Protein AF-A0A2P8E3T6-F1 (afdb_monomer_lite)

Sequence (147 aa):
MDSLVTLEALEGKLDRILDEDEQRDAEGALEEASMLVRYYGAPWPDPATAPAVARILVIRSVKRYLKNTDGYSQSRAGDETVAWEEAHPAPYLTDAEQKMAASAAGRGGIQSAPISPWGELRSRRDEYVPVVGSSEPFPFHAAEDDW

Foldseek 3Di:
DDFLDDLVRLCVVDPDDDDPVRSVVLRVQSVQQRVLLCVLANVCVDSVPQDPLSVVSSSVQSNVCSVCLQQFPDDDPDPDDGDHDPHDNHGDGDPVSSVSSHVSNVRDDDDDDDDDDPDDDPDPDQDWDDDPPDPDTHGPDDDPPPD

Radius of gyration: 30.23 Å; chains: 1; bounding box: 75×40×90 Å

Organism: NCBI:txid648780

pLDDT: mean 80.5, std 14.1, range [47.72, 95.75]

Structure (mmCIF, N/CA/C/O backbone):
data_AF-A0A2P8E3T6-F1
#
_entry.id   AF-A0A2P8E3T6-F1
#
loop_
_atom_site.group_PDB
_atom_site.id
_atom_site.type_symbol
_atom_site.label_atom_id
_atom_site.label_alt_id
_atom_site.label_comp_id
_atom_site.label_asym_id
_atom_site.label_entity_id
_atom_site.label_seq_id
_atom_site.pdbx_PDB_ins_code
_atom_site.Cartn_x
_atom_site.Cartn_y
_atom_site.Cartn_z
_atom_site.occupancy
_atom_site.B_iso_or_equiv
_atom_site.auth_seq_id
_atom_site.auth_comp_id
_atom_site.auth_asym_id
_atom_site.auth_atom_id
_atom_site.pdbx_PDB_model_num
ATOM 1 N N . MET A 1 1 ? -10.680 8.070 -5.080 1.00 61.28 1 MET A N 1
ATOM 2 C CA . MET A 1 1 ? -9.853 7.387 -6.106 1.00 61.28 1 MET A CA 1
ATOM 3 C C . MET A 1 1 ? -9.855 5.937 -5.693 1.00 61.28 1 MET A C 1
ATOM 5 O O . MET A 1 1 ? -9.541 5.701 -4.538 1.00 61.28 1 MET A O 1
ATOM 9 N N . ASP A 1 2 ? -10.263 5.011 -6.556 1.00 80.75 2 ASP A N 1
ATOM 10 C CA . ASP A 1 2 ? -10.605 3.660 -6.094 1.00 80.75 2 ASP A CA 1
ATOM 11 C C . ASP A 1 2 ? -9.432 2.961 -5.392 1.00 80.75 2 ASP A C 1
ATOM 13 O O . ASP A 1 2 ? -8.277 2.987 -5.858 1.00 80.75 2 ASP A O 1
ATOM 17 N N . SER A 1 3 ? -9.738 2.341 -4.252 1.00 88.44 3 SER A N 1
ATOM 18 C CA . SER A 1 3 ? -8.775 1.567 -3.482 1.00 88.44 3 SER A CA 1
ATOM 19 C C . SER A 1 3 ? -8.274 0.374 -4.304 1.00 88.44 3 SER A C 1
ATOM 21 O O . SER A 1 3 ? -8.985 -0.224 -5.112 1.00 88.44 3 SER A O 1
ATOM 23 N N . LEU A 1 4 ? -7.003 0.009 -4.123 1.00 89.75 4 LEU A N 1
ATOM 24 C CA . LEU A 1 4 ? -6.412 -1.158 -4.791 1.00 89.75 4 LEU A CA 1
ATOM 25 C C . LEU A 1 4 ? -6.923 -2.487 -4.212 1.00 89.75 4 LEU A C 1
ATOM 27 O O . LEU A 1 4 ? -6.663 -3.552 -4.778 1.00 89.75 4 LEU A O 1
ATOM 31 N N . VAL A 1 5 ? -7.576 -2.433 -3.051 1.00 92.50 5 VAL A N 1
ATOM 32 C CA . VAL A 1 5 ? -8.030 -3.581 -2.268 1.00 92.50 5 VAL A CA 1
ATOM 33 C C . VAL A 1 5 ? -9.394 -3.262 -1.661 1.00 92.50 5 VAL A C 1
ATOM 35 O O . VAL A 1 5 ? -9.595 -2.172 -1.131 1.00 92.50 5 VAL A O 1
ATOM 38 N N . THR A 1 6 ? -10.311 -4.226 -1.724 1.00 93.00 6 THR A N 1
ATOM 39 C CA . THR A 1 6 ? -11.650 -4.131 -1.129 1.00 93.00 6 THR A CA 1
ATOM 40 C C . THR A 1 6 ? -11.623 -4.394 0.375 1.00 93.00 6 THR A C 1
ATOM 42 O O . THR A 1 6 ? -10.740 -5.098 0.874 1.00 93.00 6 THR A O 1
ATOM 45 N N . LEU A 1 7 ? -12.631 -3.886 1.089 1.00 91.62 7 LEU A N 1
ATOM 46 C CA . LEU A 1 7 ? -12.807 -4.144 2.520 1.00 91.62 7 LEU A CA 1
ATOM 47 C C . LEU A 1 7 ? -12.889 -5.651 2.822 1.00 91.62 7 LEU A C 1
ATOM 49 O O . LEU A 1 7 ? -12.156 -6.143 3.671 1.00 91.62 7 LEU A O 1
ATOM 53 N N . GLU A 1 8 ? -13.656 -6.410 2.036 1.00 90.56 8 GLU A N 1
ATOM 54 C CA . GLU A 1 8 ? -13.763 -7.874 2.162 1.00 90.56 8 GLU A CA 1
ATOM 55 C C . GLU A 1 8 ? -12.396 -8.581 2.065 1.00 90.56 8 GLU A C 1
ATOM 57 O O . GLU A 1 8 ? -12.104 -9.529 2.798 1.00 90.56 8 GLU A O 1
ATOM 62 N N . ALA A 1 9 ? -11.508 -8.105 1.185 1.00 90.44 9 ALA A N 1
ATOM 63 C CA . ALA A 1 9 ? -10.179 -8.688 1.031 1.00 90.44 9 ALA A CA 1
ATOM 64 C C . ALA A 1 9 ? -9.247 -8.344 2.206 1.00 90.44 9 ALA A C 1
ATOM 66 O O . ALA A 1 9 ? -8.347 -9.131 2.521 1.00 90.44 9 ALA A O 1
ATOM 67 N N . LEU A 1 10 ? -9.454 -7.192 2.854 1.00 91.75 10 LEU A N 1
ATOM 68 C CA . LEU A 1 10 ? -8.788 -6.824 4.101 1.00 91.75 10 LEU A CA 1
ATOM 69 C C . LEU A 1 10 ? -9.306 -7.678 5.269 1.00 91.75 10 LEU A C 1
ATOM 71 O O . LEU A 1 10 ? -8.491 -8.258 5.989 1.00 91.75 10 LEU A O 1
ATOM 75 N N . GLU A 1 11 ? -10.625 -7.811 5.418 1.00 90.94 11 GLU A N 1
ATOM 76 C CA . GLU A 1 11 ? -11.274 -8.621 6.459 1.00 90.94 11 GLU A CA 1
ATOM 77 C C . GLU A 1 11 ? -10.882 -10.096 6.361 1.00 90.94 11 GLU A C 1
ATOM 79 O O . GLU A 1 11 ? -10.477 -10.691 7.355 1.00 90.94 11 GLU A O 1
ATOM 84 N N . GLY A 1 12 ? -10.839 -10.666 5.152 1.00 90.62 12 GLY A N 1
ATOM 85 C CA . GLY A 1 12 ? -10.354 -12.034 4.930 1.00 90.62 12 GLY A CA 1
ATOM 86 C C . GLY A 1 12 ? -8.876 -12.253 5.292 1.00 90.62 12 GLY A C 1
ATOM 87 O O . GLY A 1 12 ? -8.393 -13.389 5.299 1.00 90.62 12 GLY A O 1
ATOM 88 N N . LYS A 1 13 ? -8.123 -11.180 5.566 1.00 89.50 13 LYS A N 1
ATOM 89 C CA . LYS A 1 13 ? -6.744 -11.224 6.069 1.00 89.50 13 LYS A CA 1
ATOM 90 C C . LYS A 1 13 ? -6.617 -10.747 7.507 1.00 89.50 13 LYS A C 1
ATOM 92 O O . LYS A 1 13 ? -5.515 -10.867 8.046 1.00 89.50 13 LYS A O 1
ATOM 97 N N . LEU A 1 14 ? -7.655 -10.185 8.111 1.00 89.31 14 LEU A N 1
ATOM 98 C CA . LEU A 1 14 ? -7.665 -9.782 9.510 1.00 89.31 14 LEU A CA 1
ATOM 99 C C . LEU A 1 14 ? -7.946 -10.992 10.403 1.00 89.31 14 LEU A C 1
ATOM 101 O O . LEU A 1 14 ? -8.639 -11.929 10.028 1.00 89.31 14 LEU A O 1
ATOM 105 N N . ASP A 1 15 ? -7.377 -10.957 11.604 1.00 8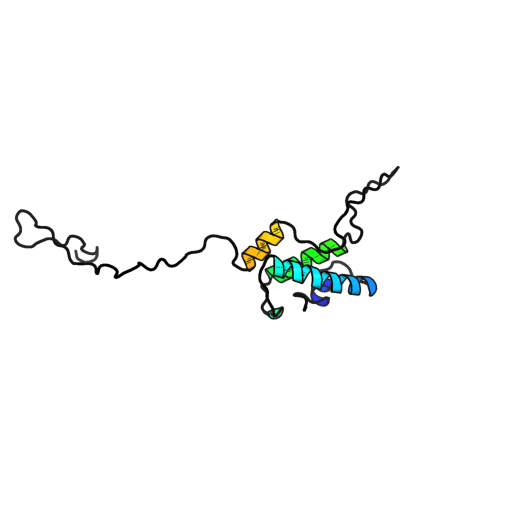4.69 15 ASP A N 1
ATOM 106 C CA . ASP A 1 15 ? -7.581 -11.994 12.622 1.00 84.69 15 ASP A CA 1
ATOM 107 C C . ASP A 1 15 ? -8.786 -11.660 13.533 1.00 84.69 15 ASP A C 1
ATOM 109 O O . ASP A 1 15 ? -9.022 -12.335 14.533 1.00 84.69 15 ASP A O 1
ATOM 113 N N . ARG A 1 16 ? -9.527 -10.588 13.210 1.00 83.69 16 ARG A N 1
ATOM 114 C CA . ARG A 1 16 ? -10.692 -10.072 13.941 1.00 83.69 16 ARG A CA 1
ATOM 115 C C . ARG A 1 16 ? -11.759 -9.569 12.969 1.00 83.69 16 ARG A C 1
ATOM 117 O O . ARG A 1 16 ? -11.433 -9.219 11.837 1.00 83.69 16 ARG A O 1
ATOM 124 N N . ILE A 1 17 ? -12.998 -9.507 13.445 1.00 88.12 17 ILE A N 1
ATOM 125 C CA . ILE A 1 17 ? -14.124 -8.878 12.745 1.00 88.12 17 ILE A CA 1
ATOM 126 C C . ILE A 1 17 ? -14.129 -7.396 13.124 1.00 88.12 17 ILE A C 1
ATOM 128 O O . ILE A 1 17 ? -13.926 -7.091 14.299 1.00 88.12 17 ILE A O 1
ATOM 132 N N . LEU A 1 18 ? -14.311 -6.520 12.137 1.00 88.56 18 LEU A N 1
ATOM 133 C CA . LEU A 1 18 ? -14.436 -5.080 12.349 1.00 88.56 18 LEU A CA 1
ATOM 134 C C . LEU A 1 18 ? -15.895 -4.725 12.648 1.00 88.56 18 LEU A C 1
ATOM 136 O O . LEU A 1 18 ? -16.805 -5.319 12.065 1.00 88.56 18 LEU A O 1
ATOM 140 N N . ASP A 1 19 ? -16.116 -3.782 13.559 1.00 91.19 19 ASP A N 1
ATOM 141 C CA . ASP A 1 19 ? -17.436 -3.167 13.737 1.00 91.19 19 ASP A CA 1
ATOM 142 C C . ASP A 1 19 ? -17.722 -2.088 12.670 1.00 91.19 19 ASP A C 1
ATOM 144 O O . ASP A 1 19 ? -16.879 -1.800 11.823 1.00 91.19 19 ASP A O 1
ATOM 148 N N . GLU A 1 20 ? -18.932 -1.517 12.657 1.00 90.06 20 GLU A N 1
ATOM 149 C CA . GLU A 1 20 ? -19.343 -0.545 11.626 1.00 90.06 20 GLU A CA 1
ATOM 150 C C . GLU A 1 20 ? -18.475 0.727 11.610 1.00 90.06 20 GLU A C 1
ATOM 152 O O . GLU A 1 20 ? -18.218 1.283 10.538 1.00 90.06 20 GLU A O 1
ATOM 157 N N . ASP A 1 21 ? -18.008 1.181 12.774 1.00 86.75 21 ASP A N 1
ATOM 158 C CA . ASP A 1 21 ? -17.158 2.368 12.875 1.00 86.75 21 ASP A CA 1
ATOM 159 C C . ASP A 1 21 ? -15.730 2.034 12.412 1.00 86.75 21 ASP A C 1
ATOM 161 O O . ASP A 1 21 ? -15.158 2.746 11.584 1.00 86.75 21 ASP A O 1
ATOM 165 N N . GLU A 1 22 ? -15.191 0.886 12.832 1.00 88.38 22 GLU A N 1
ATOM 166 C CA . GLU A 1 22 ? -13.900 0.374 12.369 1.00 88.38 22 GLU A CA 1
ATOM 167 C C . GLU A 1 22 ? -13.886 0.089 10.859 1.00 88.38 22 GLU A C 1
ATOM 169 O O . GLU A 1 22 ? -12.854 0.269 10.209 1.00 88.38 22 GLU A O 1
ATOM 174 N N . GLN A 1 23 ? -15.005 -0.357 10.279 1.00 91.94 23 GLN A N 1
ATOM 175 C CA . GLN A 1 23 ? -15.139 -0.556 8.835 1.00 91.94 23 GLN A CA 1
ATOM 176 C C . GLN A 1 23 ? -15.042 0.772 8.082 1.00 91.94 23 GLN A C 1
ATOM 178 O O . GLN A 1 23 ? -14.305 0.855 7.098 1.00 91.94 23 GLN A O 1
ATOM 183 N N . ARG A 1 24 ? -15.717 1.823 8.567 1.00 89.69 24 ARG A N 1
ATOM 184 C CA . ARG A 1 24 ? -15.624 3.171 7.984 1.00 89.69 24 ARG A CA 1
ATOM 185 C C . ARG A 1 24 ? -14.189 3.701 8.034 1.00 89.69 24 ARG A C 1
ATOM 187 O O . ARG A 1 24 ? -13.698 4.235 7.037 1.00 89.69 24 ARG A O 1
ATOM 194 N N . ASP A 1 25 ? -13.505 3.523 9.159 1.00 88.75 25 ASP A N 1
ATOM 195 C CA . ASP A 1 25 ? -12.110 3.945 9.304 1.00 88.75 25 ASP A CA 1
ATOM 196 C C . ASP A 1 25 ? -11.173 3.124 8.402 1.00 88.75 25 ASP A C 1
ATOM 198 O O . ASP A 1 25 ? -10.262 3.664 7.764 1.00 88.75 25 ASP A O 1
ATOM 202 N N . ALA A 1 26 ? -11.417 1.816 8.281 1.00 91.75 26 ALA A N 1
ATOM 203 C CA . ALA A 1 26 ? -10.658 0.935 7.403 1.00 91.75 26 ALA A CA 1
ATOM 204 C C . ALA A 1 26 ? -10.822 1.297 5.919 1.00 91.75 26 ALA A C 1
ATOM 206 O O . ALA A 1 26 ? -9.846 1.215 5.172 1.00 91.75 26 ALA A O 1
ATOM 207 N N . GLU A 1 27 ? -12.012 1.716 5.482 1.00 93.06 27 GLU A N 1
ATOM 208 C CA . GLU A 1 27 ? -12.249 2.195 4.116 1.00 93.06 27 GLU A CA 1
ATOM 209 C C . GLU A 1 27 ? -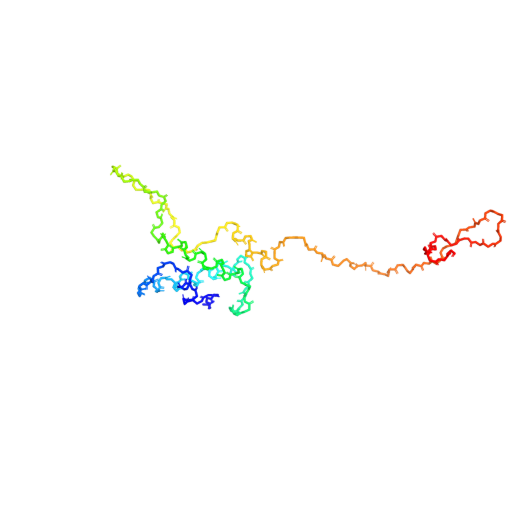11.416 3.442 3.800 1.00 93.06 27 GLU A C 1
ATOM 211 O O . GLU A 1 27 ? -10.700 3.459 2.794 1.00 93.06 27 GLU A O 1
ATOM 216 N N . GLY A 1 28 ? -11.420 4.440 4.691 1.00 91.69 28 GLY A N 1
ATOM 217 C CA . GLY A 1 28 ? -10.575 5.629 4.547 1.00 91.69 28 GLY A CA 1
ATOM 218 C C . GLY A 1 28 ? -9.086 5.272 4.500 1.00 91.69 28 GLY A C 1
ATOM 219 O O . GLY A 1 28 ? -8.355 5.692 3.598 1.00 91.69 28 GLY A O 1
ATOM 220 N N . ALA A 1 29 ? -8.646 4.392 5.401 1.00 92.50 29 ALA A N 1
ATOM 221 C CA . ALA A 1 29 ? -7.266 3.921 5.429 1.00 92.50 29 ALA A CA 1
ATOM 222 C C . ALA A 1 29 ? -6.876 3.131 4.162 1.00 92.50 29 ALA A C 1
ATOM 224 O O . ALA A 1 29 ? -5.737 3.218 3.696 1.00 92.50 29 ALA A O 1
ATOM 225 N N . LEU A 1 30 ? -7.795 2.363 3.568 1.00 94.94 30 LEU A N 1
ATOM 226 C CA . LEU A 1 30 ? -7.555 1.646 2.312 1.00 94.94 30 LEU A CA 1
ATOM 227 C C . LEU A 1 30 ? -7.329 2.606 1.143 1.00 94.94 30 LEU A C 1
ATOM 229 O O . LEU A 1 30 ? -6.461 2.336 0.303 1.00 94.94 30 LEU A O 1
ATOM 233 N N . GLU A 1 31 ? -8.065 3.715 1.080 1.00 94.06 31 GLU A N 1
ATOM 234 C CA . GLU A 1 31 ? -7.854 4.752 0.068 1.00 94.06 31 GLU A CA 1
ATOM 235 C C . GLU A 1 31 ? -6.486 5.424 0.229 1.00 94.06 31 GLU A C 1
ATOM 237 O O . GLU A 1 31 ? -5.709 5.486 -0.730 1.00 94.06 31 GLU A O 1
ATOM 242 N N . GLU A 1 32 ? -6.144 5.848 1.446 1.00 93.75 32 GLU A N 1
ATOM 243 C CA . GLU A 1 32 ? -4.866 6.505 1.740 1.00 93.75 32 GLU A CA 1
ATOM 244 C C . GLU A 1 32 ? -3.667 5.582 1.484 1.00 93.75 32 GLU A C 1
ATOM 246 O O . GLU A 1 32 ? -2.713 5.948 0.789 1.00 93.75 32 GLU A O 1
ATOM 251 N N . ALA A 1 33 ? -3.730 4.336 1.959 1.00 94.88 33 ALA A N 1
ATOM 252 C CA . ALA A 1 33 ? -2.688 3.345 1.707 1.00 94.88 33 ALA A CA 1
ATOM 253 C C . ALA A 1 33 ? -2.544 3.042 0.207 1.00 94.88 33 ALA A C 1
ATOM 255 O O . ALA A 1 33 ? -1.427 2.882 -0.297 1.00 94.88 33 ALA A O 1
ATOM 256 N N . SER A 1 34 ? -3.656 3.000 -0.534 1.00 94.88 34 SER A N 1
ATOM 257 C CA . SER A 1 34 ? -3.634 2.834 -1.991 1.00 94.88 34 SER A CA 1
ATOM 258 C C . SER A 1 34 ? -2.968 4.021 -2.683 1.00 94.88 34 SER A C 1
ATOM 260 O O . SER A 1 34 ? -2.184 3.821 -3.613 1.00 94.88 34 SER A O 1
ATOM 262 N N . MET A 1 35 ? -3.222 5.246 -2.216 1.00 94.62 35 MET A N 1
ATOM 263 C CA . MET A 1 35 ? -2.556 6.449 -2.711 1.00 94.62 35 MET A CA 1
ATOM 264 C C . MET A 1 35 ? -1.042 6.389 -2.473 1.00 94.62 35 MET A C 1
ATOM 266 O O . MET A 1 35 ? -0.276 6.629 -3.407 1.00 94.62 35 MET A O 1
ATOM 270 N N . LEU A 1 36 ? -0.596 5.995 -1.277 1.00 94.44 36 LEU A N 1
ATOM 271 C CA . LEU A 1 36 ? 0.831 5.841 -0.966 1.00 94.44 36 LEU A CA 1
ATOM 272 C C . LEU A 1 36 ? 1.501 4.782 -1.846 1.00 94.44 36 LEU A C 1
ATOM 274 O O . LEU A 1 36 ? 2.575 5.013 -2.403 1.00 94.44 36 LEU A O 1
ATOM 278 N N . VAL A 1 37 ? 0.859 3.628 -2.023 1.00 95.38 37 VAL A N 1
ATOM 279 C CA . VAL A 1 37 ? 1.382 2.554 -2.875 1.00 95.38 37 VAL A CA 1
ATOM 280 C C . VAL A 1 37 ? 1.502 3.008 -4.334 1.00 95.38 37 VAL A C 1
ATOM 282 O O . VAL A 1 37 ? 2.513 2.717 -4.978 1.00 95.38 37 VAL A O 1
ATOM 285 N N . ARG A 1 38 ? 0.533 3.778 -4.847 1.00 94.75 38 ARG A N 1
ATOM 286 C CA . ARG A 1 38 ? 0.606 4.377 -6.191 1.00 94.75 38 ARG A CA 1
ATOM 287 C C . ARG A 1 38 ? 1.693 5.452 -6.293 1.00 94.75 38 ARG A C 1
ATOM 289 O O . ARG A 1 38 ? 2.364 5.532 -7.319 1.00 94.75 38 ARG A O 1
ATOM 296 N N . TYR A 1 39 ? 1.883 6.247 -5.239 1.00 94.06 39 TYR A N 1
ATOM 297 C CA . TYR A 1 39 ? 2.893 7.305 -5.177 1.00 94.06 39 TYR A CA 1
ATOM 298 C C . TYR A 1 39 ? 4.319 6.745 -5.278 1.00 94.06 39 TYR A C 1
ATOM 300 O O . TYR A 1 39 ? 5.101 7.188 -6.120 1.00 94.06 39 TYR A O 1
ATOM 308 N N . TYR A 1 40 ? 4.648 5.737 -4.466 1.00 93.44 40 TYR A N 1
ATOM 309 C CA . TYR A 1 40 ? 5.981 5.121 -4.477 1.00 93.44 40 TYR A CA 1
ATOM 310 C C . TYR A 1 40 ? 6.181 4.115 -5.620 1.00 93.44 40 TYR A C 1
ATOM 312 O O . TYR A 1 40 ? 7.310 3.900 -6.066 1.00 93.44 40 TYR A O 1
ATOM 320 N N . GLY A 1 41 ? 5.102 3.495 -6.098 1.00 93.25 41 GLY A N 1
ATOM 321 C CA . GLY A 1 41 ? 5.118 2.530 -7.190 1.00 93.25 41 GLY A CA 1
ATOM 322 C C . GLY A 1 41 ? 4.740 3.140 -8.540 1.00 93.25 41 GLY A C 1
ATOM 323 O O . GLY A 1 41 ? 5.471 3.949 -9.120 1.00 93.25 41 GLY A O 1
ATOM 324 N N . ALA A 1 42 ? 3.614 2.669 -9.073 1.00 91.56 42 ALA A N 1
ATOM 325 C CA . ALA A 1 42 ? 3.048 3.053 -10.361 1.00 91.56 42 ALA A CA 1
ATOM 326 C C . ALA A 1 42 ? 1.554 3.387 -10.206 1.00 91.56 42 ALA A C 1
ATOM 328 O O . ALA A 1 42 ? 0.925 2.970 -9.235 1.00 91.56 42 ALA A O 1
ATOM 329 N N . PRO A 1 43 ? 0.949 4.113 -11.164 1.00 90.94 43 PRO A N 1
ATOM 330 C CA . PRO A 1 43 ? -0.419 4.593 -11.018 1.00 90.94 43 PRO A CA 1
ATOM 331 C C . PRO A 1 43 ? -1.471 3.488 -10.906 1.00 90.94 43 PRO A C 1
ATOM 333 O O . PRO A 1 43 ? -2.469 3.751 -10.257 1.00 90.94 43 PRO A O 1
ATOM 336 N N . TRP A 1 44 ? -1.285 2.305 -11.516 1.00 90.62 44 TRP A N 1
ATOM 337 C CA . TRP A 1 44 ? -2.213 1.149 -11.492 1.00 90.62 44 TRP A CA 1
ATOM 338 C C . TRP A 1 44 ? -3.709 1.528 -11.472 1.00 90.62 44 TRP A C 1
ATOM 340 O O . TRP A 1 44 ? -4.395 1.251 -10.489 1.00 90.62 44 TRP A O 1
ATOM 350 N N . PRO A 1 45 ? -4.221 2.221 -12.508 1.00 86.31 45 PRO A N 1
ATOM 351 C CA . PRO A 1 45 ? -5.558 2.821 -12.494 1.00 86.31 45 PRO A CA 1
ATOM 352 C C . PRO A 1 45 ? -6.663 1.800 -12.212 1.00 86.31 45 PRO A C 1
ATOM 354 O O . PRO A 1 45 ? -7.541 2.094 -11.411 1.00 86.31 45 PRO A O 1
ATOM 357 N N . ASP A 1 46 ? -6.558 0.602 -12.791 1.00 87.12 46 ASP A N 1
ATOM 358 C CA . ASP A 1 46 ? -7.452 -0.521 -12.516 1.00 87.12 46 ASP A CA 1
ATOM 359 C C . ASP A 1 46 ? -6.875 -1.428 -11.406 1.00 87.12 46 ASP A C 1
ATOM 361 O O . ASP A 1 46 ? -5.825 -2.056 -11.623 1.00 87.12 46 ASP A O 1
ATOM 365 N N . PRO A 1 47 ? -7.554 -1.554 -10.247 1.00 85.25 47 PRO A N 1
ATOM 366 C CA . PRO A 1 47 ? -7.174 -2.469 -9.169 1.00 85.25 47 PRO A CA 1
ATOM 367 C C . PRO A 1 47 ? -6.983 -3.928 -9.611 1.00 85.25 47 PRO A C 1
ATOM 369 O O . PRO A 1 47 ? -6.116 -4.623 -9.068 1.00 85.25 47 PRO A O 1
ATOM 372 N N . ALA A 1 48 ? -7.735 -4.400 -10.614 1.00 84.25 48 ALA A N 1
ATOM 373 C CA . ALA A 1 48 ? -7.632 -5.773 -11.109 1.00 84.25 48 ALA A CA 1
ATOM 374 C C . ALA A 1 48 ? -6.295 -6.040 -11.820 1.00 84.25 48 ALA A C 1
ATOM 376 O O . ALA A 1 48 ? -5.758 -7.147 -11.751 1.00 84.25 48 ALA A O 1
ATOM 377 N N . THR A 1 49 ? -5.718 -5.012 -12.449 1.00 84.56 49 THR A N 1
ATOM 378 C CA . THR A 1 49 ? -4.417 -5.093 -13.138 1.00 84.56 49 THR A CA 1
ATOM 379 C C . THR A 1 49 ? -3.223 -4.836 -12.222 1.00 84.56 49 THR A C 1
ATOM 381 O O . THR A 1 49 ? -2.078 -5.064 -12.619 1.00 84.56 49 THR A O 1
ATOM 384 N N . ALA A 1 50 ? -3.461 -4.370 -10.993 1.00 89.81 50 ALA A N 1
ATOM 385 C CA . ALA A 1 50 ? -2.389 -4.098 -10.050 1.00 89.81 50 ALA A CA 1
ATOM 386 C C . ALA A 1 50 ? -1.623 -5.394 -9.699 1.00 89.81 50 ALA A C 1
ATOM 388 O O . ALA A 1 50 ? -2.234 -6.449 -9.489 1.00 89.81 50 ALA A O 1
ATOM 389 N N . PRO A 1 51 ? -0.284 -5.356 -9.581 1.00 92.00 51 PRO A N 1
ATOM 390 C CA . PRO A 1 51 ? 0.493 -6.498 -9.115 1.00 92.00 51 PRO A CA 1
ATOM 391 C C . PRO A 1 51 ? 0.050 -6.955 -7.721 1.00 92.00 51 PRO A C 1
ATOM 393 O O . PRO A 1 51 ? -0.277 -6.139 -6.857 1.00 92.00 51 PRO A O 1
ATOM 396 N N . ALA A 1 52 ? 0.118 -8.262 -7.453 1.00 92.50 52 ALA A N 1
ATOM 397 C CA . ALA A 1 52 ? -0.238 -8.816 -6.142 1.00 92.50 52 ALA A CA 1
ATOM 398 C C . ALA A 1 52 ? 0.564 -8.181 -4.993 1.00 92.50 52 ALA A C 1
ATOM 400 O O . ALA A 1 52 ? 0.021 -7.946 -3.917 1.00 92.50 52 ALA A O 1
ATOM 401 N N . VAL A 1 53 ? 1.832 -7.842 -5.248 1.00 93.38 53 VAL A N 1
ATOM 402 C CA . VAL A 1 53 ? 2.704 -7.149 -4.291 1.00 93.38 53 VAL A CA 1
ATOM 403 C C . VAL A 1 53 ? 2.112 -5.802 -3.869 1.00 93.38 53 VAL A C 1
ATOM 405 O O . VAL A 1 53 ? 2.077 -5.515 -2.678 1.00 93.38 53 VAL A O 1
ATOM 408 N N . ALA A 1 54 ? 1.573 -5.009 -4.802 1.00 94.25 54 ALA A N 1
ATOM 409 C CA . ALA A 1 54 ? 0.963 -3.716 -4.488 1.00 94.25 54 ALA A CA 1
ATOM 410 C C . ALA A 1 54 ? -0.243 -3.877 -3.546 1.00 94.25 54 ALA A C 1
ATOM 412 O O . ALA A 1 54 ? -0.330 -3.190 -2.530 1.00 94.25 54 ALA A O 1
ATOM 413 N N . ARG A 1 55 ? -1.119 -4.854 -3.819 1.00 94.25 55 ARG A N 1
ATOM 414 C CA . ARG A 1 55 ? -2.265 -5.175 -2.949 1.00 94.25 55 ARG A CA 1
ATOM 415 C C . ARG A 1 55 ? -1.833 -5.635 -1.554 1.00 94.25 55 ARG A C 1
ATOM 417 O O . ARG A 1 55 ? -2.417 -5.224 -0.557 1.00 94.25 55 ARG A O 1
ATOM 424 N N . ILE A 1 56 ? -0.788 -6.460 -1.468 1.00 94.94 56 ILE A N 1
ATOM 425 C CA . ILE A 1 56 ? -0.243 -6.938 -0.187 1.00 94.94 56 ILE A CA 1
ATOM 426 C C . ILE A 1 56 ? 0.310 -5.776 0.646 1.00 94.94 56 ILE A C 1
ATOM 428 O O . ILE A 1 56 ? 0.102 -5.750 1.858 1.00 94.94 56 ILE A O 1
ATOM 432 N N . LEU A 1 57 ? 0.988 -4.813 0.014 1.00 95.75 57 LEU A N 1
ATOM 433 C CA . LEU A 1 57 ? 1.515 -3.632 0.700 1.00 95.75 57 LEU A CA 1
ATOM 434 C C . LEU A 1 57 ? 0.394 -2.768 1.291 1.00 95.75 57 LEU A C 1
ATOM 436 O O . LEU A 1 57 ? 0.504 -2.369 2.449 1.00 95.75 57 LEU A O 1
ATOM 440 N N . VAL A 1 58 ? -0.702 -2.560 0.550 1.00 95.75 58 VAL A N 1
ATOM 441 C CA . VAL A 1 58 ? -1.899 -1.864 1.060 1.00 95.75 58 VAL A CA 1
ATOM 442 C C . VAL A 1 58 ? -2.455 -2.580 2.291 1.00 95.75 58 VAL A C 1
ATOM 444 O O . VAL A 1 58 ? -2.557 -1.976 3.356 1.00 95.75 58 VAL A O 1
ATOM 447 N N . ILE A 1 59 ? -2.722 -3.888 2.188 1.00 95.00 59 ILE A N 1
ATOM 448 C CA . ILE A 1 59 ? -3.250 -4.687 3.308 1.00 95.00 59 ILE A CA 1
ATOM 449 C C . ILE A 1 59 ? -2.324 -4.602 4.523 1.00 95.00 59 ILE A C 1
ATOM 451 O O . ILE A 1 59 ? -2.789 -4.438 5.648 1.00 95.00 59 ILE A O 1
ATOM 455 N N . ARG A 1 60 ? -1.005 -4.708 4.329 1.00 94.62 60 ARG A N 1
ATOM 456 C CA . ARG A 1 60 ? -0.049 -4.685 5.442 1.00 94.62 60 ARG A CA 1
ATOM 457 C C . ARG A 1 60 ? 0.035 -3.319 6.119 1.00 94.62 60 ARG A C 1
ATOM 459 O O . ARG A 1 60 ? 0.212 -3.272 7.336 1.00 94.62 60 ARG A O 1
ATOM 466 N N . SER A 1 61 ? -0.082 -2.242 5.347 1.00 94.06 61 SER A N 1
ATOM 467 C CA . SER A 1 61 ? -0.129 -0.876 5.864 1.00 94.06 61 SER A CA 1
ATOM 468 C C . SER A 1 61 ? -1.379 -0.668 6.726 1.00 94.06 61 SER A C 1
ATOM 470 O O . SER A 1 61 ? -1.260 -0.336 7.906 1.00 94.06 61 SER A O 1
ATOM 472 N N . VAL A 1 62 ? -2.559 -1.016 6.202 1.00 93.81 62 VAL A N 1
ATOM 473 C CA . VAL A 1 62 ? -3.832 -0.862 6.925 1.00 93.81 62 VAL A CA 1
ATOM 474 C C . VAL A 1 62 ? -3.924 -1.792 8.138 1.00 93.81 62 VAL A C 1
ATOM 476 O O . VAL A 1 62 ? -4.289 -1.346 9.220 1.00 93.81 62 VAL A O 1
ATOM 479 N N . LYS A 1 63 ? -3.489 -3.059 8.037 1.00 92.56 63 LYS A N 1
ATOM 480 C CA . LYS A 1 63 ? -3.426 -3.971 9.201 1.00 92.56 63 LYS A CA 1
ATOM 481 C C . LYS A 1 63 ? -2.551 -3.427 10.332 1.00 92.56 63 LYS A C 1
ATOM 483 O O . LYS A 1 63 ? -2.743 -3.814 11.481 1.00 92.56 63 LYS A O 1
ATOM 488 N N . ARG A 1 64 ? -1.539 -2.615 10.020 1.00 90.50 64 ARG A N 1
ATOM 489 C CA . ARG A 1 64 ? -0.674 -1.998 11.029 1.00 90.50 64 ARG A CA 1
ATOM 490 C C . ARG A 1 64 ? -1.343 -0.790 11.666 1.00 90.50 64 ARG A C 1
ATOM 492 O O . ARG A 1 64 ? -1.293 -0.681 12.883 1.00 90.50 64 ARG A O 1
ATOM 499 N N . TYR A 1 65 ? -1.980 0.045 10.849 1.00 89.88 65 TYR A N 1
ATOM 500 C CA . TYR A 1 65 ? -2.783 1.176 11.301 1.00 89.88 65 TYR A CA 1
ATOM 501 C C . TYR A 1 65 ? -3.891 0.726 12.266 1.00 89.88 65 TYR A C 1
ATOM 503 O O . TYR A 1 65 ? -3.890 1.136 13.417 1.00 89.88 65 TYR A O 1
ATOM 511 N N . LEU A 1 66 ? -4.714 -0.253 11.875 1.00 88.31 66 LEU A N 1
ATOM 512 C CA . LEU A 1 66 ? -5.822 -0.768 12.701 1.00 88.31 66 LEU A CA 1
ATOM 513 C C . LEU A 1 66 ? -5.389 -1.444 14.016 1.00 88.31 66 LEU A C 1
ATOM 515 O O . LEU A 1 66 ? -6.216 -1.672 14.899 1.00 88.31 66 LEU A O 1
ATOM 519 N N . LYS A 1 67 ? -4.110 -1.820 14.150 1.00 86.06 67 LYS A N 1
ATOM 520 C CA . LYS A 1 67 ? -3.557 -2.356 15.405 1.00 86.06 67 LYS A CA 1
ATOM 521 C C . LYS A 1 67 ? -3.177 -1.265 16.400 1.00 86.06 67 LYS A C 1
ATOM 523 O O . LYS A 1 67 ? -2.992 -1.584 17.571 1.00 86.06 67 LYS A O 1
ATOM 528 N N . ASN A 1 68 ? -2.982 -0.036 15.934 1.00 80.88 68 ASN A N 1
ATOM 529 C CA . ASN A 1 68 ? -2.512 1.073 16.746 1.00 80.88 68 ASN A CA 1
ATOM 530 C C . ASN A 1 68 ? -3.002 2.410 16.181 1.00 80.88 68 ASN A C 1
ATOM 532 O O . ASN A 1 68 ? -2.197 3.243 15.764 1.00 80.88 68 ASN A O 1
ATOM 536 N N . THR A 1 69 ? -4.321 2.590 16.148 1.00 75.94 69 THR A N 1
ATOM 537 C CA . THR A 1 69 ? -4.958 3.802 15.619 1.00 75.94 69 THR A CA 1
ATOM 538 C C . THR A 1 69 ? -4.534 5.049 16.403 1.00 75.94 69 THR A C 1
ATOM 540 O O . THR A 1 69 ? -4.300 6.097 15.811 1.00 75.94 69 THR A O 1
ATOM 543 N N . ASP A 1 70 ? -4.343 4.904 17.718 1.00 67.62 70 ASP A N 1
ATOM 544 C CA . ASP A 1 70 ? -3.969 5.991 18.634 1.00 67.62 70 ASP A CA 1
ATOM 545 C C . ASP A 1 70 ? -2.452 6.250 18.718 1.00 67.62 70 ASP A C 1
ATOM 547 O O . ASP A 1 70 ? -2.014 7.151 19.435 1.00 67.62 70 ASP A O 1
ATOM 551 N N . GLY A 1 71 ? -1.622 5.468 18.015 1.00 63.53 71 GLY A N 1
ATOM 552 C CA . GLY A 1 71 ? -0.192 5.761 17.903 1.00 63.53 71 GLY A CA 1
ATOM 553 C C . GLY A 1 71 ? 0.662 5.462 19.148 1.00 63.53 71 GLY A C 1
ATOM 554 O O . GLY A 1 71 ? 1.706 6.081 19.354 1.00 63.53 71 GLY A O 1
ATOM 555 N N . TYR A 1 72 ? 0.275 4.494 19.980 1.00 60.91 72 TYR A N 1
ATOM 556 C CA . TYR A 1 72 ? 1.041 4.077 21.158 1.00 60.91 72 TYR A CA 1
ATOM 557 C C . TYR A 1 72 ? 2.437 3.545 20.792 1.00 60.91 72 TYR A C 1
ATOM 559 O O . TYR A 1 72 ? 2.558 2.559 20.063 1.00 60.91 72 TYR A O 1
ATOM 567 N N . SER A 1 73 ? 3.498 4.147 21.336 1.00 60.22 73 SER A N 1
ATOM 568 C CA . SER A 1 73 ? 4.888 3.703 21.121 1.00 60.22 73 SER A CA 1
ATOM 569 C C . SER A 1 73 ? 5.440 2.872 22.286 1.00 60.22 73 SER A C 1
ATOM 571 O O . SER A 1 73 ? 6.286 1.996 22.089 1.00 60.22 73 SER A O 1
ATOM 573 N N . GLN A 1 74 ? 4.937 3.090 23.507 1.00 60.72 74 GLN A N 1
ATOM 574 C CA . GLN A 1 74 ? 5.398 2.398 24.708 1.00 60.72 74 GLN A CA 1
ATOM 575 C C . GLN A 1 74 ? 4.279 2.261 25.753 1.00 60.72 74 GLN A C 1
ATOM 577 O O . GLN A 1 74 ? 3.649 3.242 26.129 1.00 60.72 74 GLN A O 1
ATOM 582 N N . SER A 1 75 ? 4.077 1.046 26.277 1.00 47.72 75 SER A N 1
ATOM 583 C CA . SER A 1 75 ? 3.207 0.777 27.432 1.00 47.72 75 SER A CA 1
ATOM 584 C C . SER A 1 75 ? 4.005 0.027 28.507 1.00 47.72 75 SER A C 1
ATOM 586 O O . SER A 1 75 ? 4.583 -1.029 28.236 1.00 47.72 75 SER A O 1
ATOM 588 N N . ARG A 1 76 ? 4.088 0.581 29.725 1.00 58.25 76 ARG A N 1
ATOM 589 C CA . ARG A 1 76 ? 4.554 -0.128 30.930 1.00 58.25 76 ARG A CA 1
ATOM 590 C C . ARG A 1 76 ? 3.563 0.141 32.057 1.00 58.25 76 ARG A C 1
ATOM 592 O O . ARG A 1 76 ? 3.461 1.275 32.501 1.00 58.25 76 ARG A O 1
ATOM 599 N N . ALA A 1 77 ? 2.884 -0.909 32.514 1.00 54.03 77 ALA A N 1
ATOM 600 C CA . ALA A 1 77 ? 1.883 -0.818 33.572 1.00 54.03 77 ALA A CA 1
ATOM 601 C C . ALA A 1 77 ? 2.541 -0.528 34.937 1.00 54.03 77 ALA A C 1
ATOM 603 O O . ALA A 1 77 ? 3.351 -1.336 35.408 1.00 54.03 77 ALA A O 1
ATOM 604 N N . GLY A 1 78 ? 2.221 0.620 35.544 1.00 65.25 78 GLY A N 1
ATOM 605 C CA . GLY A 1 78 ? 2.821 1.099 36.797 1.00 65.25 78 GLY A CA 1
ATOM 606 C C . GLY A 1 78 ? 2.485 2.560 37.138 1.00 65.25 78 GLY A C 1
ATOM 607 O O . GLY A 1 78 ? 1.325 2.938 37.129 1.00 65.25 78 GLY A O 1
ATOM 608 N N . ASP A 1 79 ? 3.493 3.366 37.484 1.00 57.09 79 ASP A N 1
ATOM 609 C CA . ASP A 1 79 ? 3.376 4.804 37.806 1.00 57.09 79 ASP A CA 1
ATOM 610 C C . ASP A 1 79 ? 3.753 5.617 36.545 1.00 57.09 79 ASP A C 1
ATOM 612 O O . ASP A 1 79 ? 4.933 5.799 36.238 1.00 57.09 79 ASP A O 1
ATOM 616 N N . GLU A 1 80 ? 2.764 5.920 35.697 1.00 49.50 80 GLU A N 1
ATOM 617 C CA . GLU A 1 80 ? 2.952 5.939 34.234 1.00 49.50 80 GLU A CA 1
ATOM 618 C C . GLU A 1 80 ? 3.271 7.318 33.628 1.00 49.50 80 GLU A C 1
ATOM 620 O O . GLU A 1 80 ? 2.444 8.229 33.617 1.00 49.50 80 GLU A O 1
ATOM 625 N N . THR A 1 81 ? 4.439 7.429 32.986 1.00 53.62 81 THR A N 1
ATOM 626 C CA . THR A 1 81 ? 4.665 8.390 31.895 1.00 53.62 81 THR A CA 1
ATOM 627 C C . THR A 1 81 ? 4.181 7.751 30.596 1.00 53.62 81 THR A C 1
ATOM 629 O O . THR A 1 81 ? 4.843 6.864 30.057 1.00 53.62 81 THR A O 1
ATOM 632 N N . VAL A 1 82 ? 3.036 8.201 30.082 1.00 53.22 82 VAL A N 1
ATOM 633 C CA . VAL A 1 82 ? 2.582 7.866 28.725 1.00 53.22 82 VAL A CA 1
ATOM 634 C C . VAL A 1 82 ? 3.330 8.762 27.743 1.00 53.22 82 VAL A C 1
ATOM 636 O O . VAL A 1 82 ? 3.186 9.984 27.773 1.00 53.22 82 VAL A O 1
ATOM 639 N N . ALA A 1 83 ? 4.148 8.157 26.885 1.00 56.66 83 ALA A N 1
ATOM 640 C C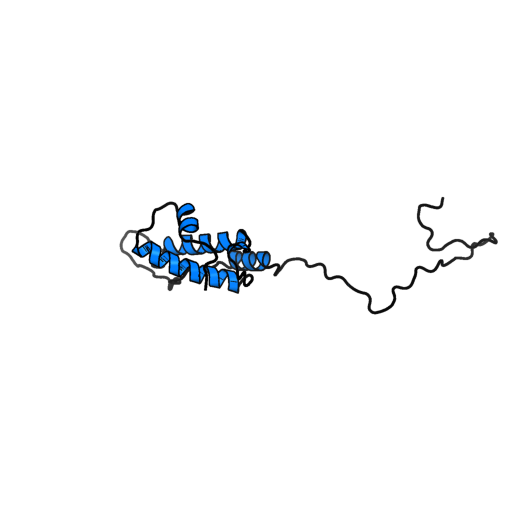A . ALA A 1 83 ? 4.746 8.845 25.751 1.00 56.66 83 ALA A CA 1
ATOM 641 C C . ALA A 1 83 ? 3.891 8.564 24.515 1.00 56.66 83 ALA A C 1
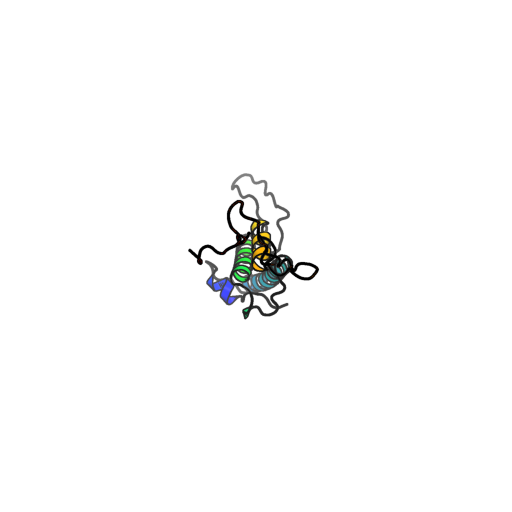ATOM 643 O O . ALA A 1 83 ? 3.804 7.432 24.041 1.00 56.66 83 ALA A O 1
ATOM 644 N N . TRP A 1 84 ? 3.254 9.610 24.013 1.00 52.28 84 TRP A N 1
ATOM 645 C CA . TRP A 1 84 ? 2.663 9.618 22.687 1.00 52.28 84 TRP A CA 1
ATOM 646 C C . TRP A 1 84 ? 3.812 9.898 21.723 1.00 52.28 84 TRP A C 1
ATOM 648 O O . TRP A 1 84 ? 4.482 10.925 21.852 1.00 52.28 84 TRP A O 1
ATOM 658 N N . GLU A 1 85 ? 4.093 8.995 20.787 1.00 51.91 85 GLU A N 1
ATOM 659 C CA . GLU A 1 85 ? 4.721 9.491 19.565 1.00 51.91 85 GLU A CA 1
ATOM 660 C C . GLU A 1 85 ? 3.686 10.390 18.875 1.00 51.91 85 GLU A C 1
ATOM 662 O O . GLU A 1 85 ? 2.485 10.135 18.972 1.00 51.91 85 GLU A O 1
ATOM 667 N N . GLU A 1 86 ? 4.123 11.412 18.135 1.00 49.12 86 GLU A N 1
ATOM 668 C CA . GLU A 1 86 ? 3.307 12.017 17.066 1.00 49.12 86 GLU A CA 1
ATOM 669 C C . GLU A 1 86 ? 3.106 10.984 15.934 1.00 49.12 86 GLU A C 1
ATOM 671 O O . GLU A 1 86 ? 3.392 11.227 14.762 1.00 49.12 86 GLU A O 1
ATOM 676 N N . ALA A 1 87 ? 2.725 9.760 16.294 1.00 49.56 87 ALA A N 1
ATOM 677 C CA . ALA A 1 87 ? 2.602 8.639 15.401 1.00 49.56 87 ALA A CA 1
ATOM 678 C C . ALA A 1 87 ? 1.443 8.930 14.460 1.00 49.56 87 ALA A C 1
ATOM 680 O O . ALA A 1 87 ? 0.344 9.310 14.864 1.00 49.56 87 ALA A O 1
ATOM 681 N N . HIS A 1 88 ? 1.764 8.807 13.178 1.00 55.69 88 HIS A N 1
ATOM 682 C CA . HIS A 1 88 ? 0.915 9.169 12.065 1.00 55.69 88 HIS A CA 1
ATOM 683 C C . HIS A 1 88 ? -0.509 8.628 12.264 1.00 55.69 88 HIS A C 1
ATOM 685 O O . HIS A 1 88 ? -0.673 7.407 12.277 1.00 55.69 88 HIS A O 1
ATOM 691 N N . PRO A 1 89 ? -1.542 9.491 12.333 1.00 67.25 89 PRO A N 1
ATOM 692 C CA . PRO A 1 89 ? -2.945 9.067 12.405 1.00 67.25 89 PRO A CA 1
ATOM 693 C C . PRO A 1 89 ? -3.435 8.423 11.093 1.00 67.25 89 PRO A C 1
ATOM 695 O O . PRO A 1 89 ? -4.633 8.338 10.846 1.00 67.25 89 PRO A O 1
ATOM 698 N N . ALA A 1 90 ? -2.506 7.995 10.238 1.00 82.12 90 ALA A N 1
ATOM 699 C CA . ALA A 1 90 ? -2.714 7.548 8.880 1.00 82.12 90 ALA A CA 1
ATOM 700 C C . ALA A 1 90 ? -1.845 6.310 8.588 1.00 82.12 90 ALA A C 1
ATOM 702 O O . ALA A 1 90 ? -0.734 6.173 9.124 1.00 82.12 90 ALA A O 1
ATOM 703 N N . PRO A 1 91 ? -2.305 5.401 7.715 1.00 90.00 91 PRO A N 1
ATOM 704 C CA . PRO A 1 91 ? -1.500 4.296 7.216 1.00 90.00 91 PRO A CA 1
ATOM 705 C C . PRO A 1 91 ? -0.202 4.797 6.572 1.00 90.00 91 PRO A C 1
ATOM 707 O O . PRO A 1 91 ? -0.176 5.794 5.857 1.00 90.00 91 PRO A O 1
ATOM 710 N N . TYR A 1 92 ? 0.894 4.073 6.799 1.00 91.31 92 TYR A N 1
ATOM 711 C CA . TYR A 1 92 ? 2.209 4.410 6.253 1.00 91.31 92 TYR A CA 1
ATOM 712 C C . TYR A 1 92 ? 2.900 3.193 5.626 1.00 91.31 92 TYR A C 1
ATOM 714 O O . TYR A 1 92 ? 2.563 2.037 5.909 1.00 91.31 92 TYR A O 1
ATOM 722 N N . LEU A 1 93 ? 3.896 3.457 4.777 1.00 93.12 93 LEU A N 1
ATOM 723 C CA . LEU A 1 93 ? 4.795 2.450 4.209 1.00 93.12 93 LEU A CA 1
ATOM 724 C C . LEU A 1 93 ? 6.203 2.646 4.769 1.00 93.12 93 LEU A C 1
ATOM 726 O O . LEU A 1 93 ? 6.738 3.753 4.733 1.00 93.12 93 LEU A O 1
ATOM 730 N N . THR A 1 94 ? 6.837 1.573 5.235 1.00 93.81 94 THR A N 1
ATOM 731 C CA . THR A 1 94 ? 8.255 1.610 5.622 1.00 93.81 94 THR A CA 1
ATOM 732 C C . THR A 1 94 ? 9.158 1.785 4.405 1.00 93.81 94 THR A C 1
ATOM 734 O O . THR A 1 94 ? 8.779 1.461 3.282 1.00 93.81 94 THR A O 1
ATOM 737 N N . ASP A 1 95 ? 10.406 2.195 4.617 1.00 93.19 95 ASP A N 1
ATOM 738 C CA . ASP A 1 95 ? 11.393 2.340 3.539 1.00 93.19 95 ASP A CA 1
ATOM 739 C C . ASP A 1 95 ? 11.557 1.069 2.692 1.00 93.19 95 ASP A C 1
ATOM 741 O O . ASP A 1 95 ? 11.737 1.126 1.474 1.00 93.19 95 ASP A O 1
ATOM 745 N N . ALA A 1 96 ? 11.479 -0.107 3.323 1.00 93.19 96 ALA A N 1
ATOM 746 C CA . ALA A 1 96 ? 11.535 -1.384 2.619 1.00 93.19 96 ALA A CA 1
ATOM 747 C C . ALA A 1 96 ? 10.295 -1.608 1.734 1.00 93.19 96 ALA A C 1
ATOM 749 O O . ALA A 1 96 ? 10.411 -2.139 0.631 1.00 93.19 96 ALA A O 1
ATOM 750 N N . GLU A 1 97 ? 9.117 -1.179 2.191 1.00 95.31 97 GLU A N 1
ATOM 751 C CA . GLU A 1 97 ? 7.861 -1.243 1.434 1.00 95.31 97 GLU A CA 1
ATOM 752 C C . GLU A 1 97 ? 7.859 -0.281 0.259 1.00 95.31 97 GLU A C 1
ATOM 754 O O . GLU A 1 97 ? 7.455 -0.662 -0.834 1.00 95.31 97 GLU A O 1
ATOM 759 N N . GLN A 1 98 ? 8.370 0.932 0.460 1.00 95.00 98 GLN A N 1
ATOM 760 C CA . GLN A 1 98 ? 8.522 1.922 -0.602 1.00 95.00 98 GLN A CA 1
ATOM 761 C C . GLN A 1 98 ? 9.450 1.391 -1.705 1.00 95.00 98 GLN A C 1
ATOM 763 O O . GLN A 1 98 ? 9.108 1.444 -2.886 1.00 95.00 98 GLN A O 1
ATOM 768 N N . LYS A 1 99 ? 10.586 0.781 -1.332 1.00 92.38 99 LYS A N 1
ATOM 769 C CA . LYS A 1 99 ? 11.498 0.117 -2.283 1.00 92.38 99 LYS A CA 1
ATOM 770 C C . LYS A 1 99 ? 10.839 -1.064 -2.996 1.00 92.38 99 LYS A C 1
ATOM 772 O O . LYS A 1 99 ? 11.064 -1.262 -4.188 1.00 92.38 99 LYS A O 1
ATOM 777 N N . MET A 1 100 ? 10.017 -1.839 -2.291 1.00 92.75 100 MET A N 1
ATOM 778 C CA . MET A 1 100 ? 9.277 -2.959 -2.875 1.00 92.75 100 MET A CA 1
ATOM 779 C C . MET A 1 100 ? 8.201 -2.480 -3.861 1.00 92.75 100 MET A C 1
ATOM 781 O O . MET A 1 100 ? 8.070 -3.057 -4.938 1.00 92.75 100 MET A O 1
ATOM 785 N N . ALA A 1 101 ? 7.480 -1.402 -3.540 1.00 93.44 101 ALA A N 1
ATOM 786 C CA . ALA A 1 101 ? 6.513 -0.766 -4.434 1.00 93.44 101 ALA A CA 1
ATOM 787 C C . ALA A 1 101 ? 7.193 -0.215 -5.695 1.00 93.44 101 ALA A C 1
ATOM 789 O O . ALA A 1 101 ? 6.721 -0.462 -6.805 1.00 93.44 101 ALA A O 1
ATOM 790 N N . ALA A 1 102 ? 8.337 0.459 -5.537 1.00 92.06 102 ALA A N 1
ATOM 791 C CA . ALA A 1 102 ? 9.149 0.938 -6.652 1.00 92.06 102 ALA A CA 1
ATOM 792 C C . ALA A 1 102 ? 9.621 -0.225 -7.541 1.00 92.06 102 ALA A C 1
ATOM 794 O O . ALA A 1 102 ? 9.424 -0.196 -8.756 1.00 92.06 102 ALA A O 1
ATOM 795 N N . SER A 1 103 ? 10.146 -1.297 -6.943 1.00 89.69 103 SER A N 1
ATOM 796 C CA . SER A 1 103 ? 10.577 -2.488 -7.682 1.00 89.69 103 SER A CA 1
ATOM 797 C C . SER A 1 103 ? 9.421 -3.155 -8.436 1.00 89.69 103 SER A C 1
ATOM 799 O O . SER A 1 103 ? 9.585 -3.511 -9.602 1.00 89.69 103 SER A O 1
ATOM 801 N N . ALA A 1 104 ? 8.233 -3.250 -7.829 1.00 89.38 104 ALA A N 1
ATOM 802 C CA . ALA A 1 104 ? 7.029 -3.766 -8.485 1.00 89.38 104 ALA A CA 1
ATOM 803 C C . ALA A 1 104 ? 6.566 -2.890 -9.664 1.00 89.38 104 ALA A C 1
ATOM 805 O O . ALA A 1 104 ? 5.943 -3.387 -10.600 1.00 89.38 104 ALA A O 1
ATOM 806 N N . ALA A 1 105 ? 6.892 -1.598 -9.642 1.00 89.69 105 ALA A N 1
ATOM 807 C CA . ALA A 1 105 ? 6.684 -0.670 -10.749 1.00 89.69 105 ALA A CA 1
ATOM 808 C C . ALA A 1 105 ? 7.802 -0.716 -11.812 1.00 89.69 105 ALA A C 1
ATOM 810 O O . ALA A 1 105 ? 7.818 0.117 -12.717 1.00 89.69 105 ALA A O 1
ATOM 811 N N . GLY A 1 106 ? 8.760 -1.644 -11.699 1.00 84.56 106 GLY A N 1
ATOM 812 C CA . GLY A 1 106 ? 9.934 -1.716 -12.574 1.00 84.56 106 GLY A CA 1
ATOM 813 C C . GLY A 1 106 ? 10.951 -0.594 -12.335 1.00 84.56 106 GLY A C 1
ATOM 814 O O . GLY A 1 106 ? 11.848 -0.386 -13.154 1.00 84.56 106 GLY A O 1
ATOM 815 N N . ARG A 1 107 ? 10.815 0.148 -11.228 1.00 77.12 107 ARG A N 1
ATOM 816 C CA . ARG A 1 107 ? 11.725 1.219 -10.818 1.00 77.12 107 ARG A CA 1
ATOM 817 C C . ARG A 1 107 ? 12.765 0.640 -9.859 1.00 77.12 107 ARG A C 1
ATOM 819 O O . ARG A 1 107 ? 12.464 0.311 -8.715 1.00 77.12 107 ARG A O 1
ATOM 826 N N . GLY A 1 108 ? 14.000 0.526 -10.339 1.00 68.69 108 GLY A N 1
ATOM 827 C CA . GLY A 1 108 ? 15.128 -0.040 -9.595 1.00 68.69 108 GLY A CA 1
ATOM 828 C C . GLY A 1 108 ? 15.549 -1.424 -10.096 1.00 68.69 108 GLY A C 1
ATOM 829 O O . GLY A 1 108 ? 14.787 -2.125 -10.756 1.00 68.69 108 GLY A O 1
ATOM 830 N N . GLY A 1 109 ? 16.792 -1.801 -9.790 1.00 69.50 109 GLY A N 1
ATOM 831 C CA . GLY A 1 109 ? 17.431 -3.020 -10.296 1.00 69.50 109 GLY A CA 1
ATOM 832 C C . GLY A 1 109 ? 18.366 -2.767 -11.483 1.00 69.50 109 GLY A C 1
ATOM 833 O O . GLY A 1 109 ? 18.646 -1.626 -11.844 1.00 69.50 109 GLY A O 1
ATOM 834 N N . ILE A 1 110 ? 18.885 -3.849 -12.065 1.00 70.06 110 ILE A N 1
ATOM 835 C CA . ILE A 1 110 ? 19.746 -3.803 -13.252 1.00 70.06 110 ILE A CA 1
ATOM 836 C C . ILE A 1 110 ? 18.839 -3.820 -14.483 1.00 70.06 110 ILE A C 1
ATOM 838 O O . ILE A 1 110 ? 18.100 -4.779 -14.694 1.00 70.06 110 ILE A O 1
ATOM 842 N N . GLN A 1 111 ? 18.894 -2.763 -15.291 1.00 66.75 111 GLN A N 1
ATOM 843 C CA . GLN A 1 111 ? 18.183 -2.688 -16.565 1.00 66.75 111 GLN A CA 1
ATOM 844 C C . GLN A 1 111 ? 19.172 -2.911 -17.712 1.00 66.75 111 GLN A C 1
ATOM 846 O O . GLN A 1 111 ? 20.241 -2.304 -17.745 1.00 66.75 111 GLN A O 1
ATOM 851 N N . SER A 1 112 ? 18.819 -3.786 -18.655 1.00 76.12 112 SER A N 1
ATOM 852 C CA . SER A 1 112 ? 19.542 -3.903 -19.921 1.00 76.12 112 SER A CA 1
ATOM 853 C C . SER A 1 112 ? 18.969 -2.871 -20.886 1.00 76.12 112 SER A C 1
ATOM 855 O O . SER A 1 112 ? 17.801 -2.952 -21.263 1.00 76.12 112 SER A O 1
ATOM 857 N N . ALA A 1 113 ? 19.772 -1.873 -21.244 1.00 79.38 113 ALA A N 1
ATOM 858 C CA . ALA A 1 113 ? 19.426 -0.925 -22.291 1.00 79.38 113 ALA A CA 1
ATOM 859 C C . ALA A 1 113 ? 20.032 -1.420 -23.612 1.00 79.38 113 ALA A C 1
ATOM 861 O O . ALA A 1 113 ? 21.245 -1.651 -23.660 1.00 79.38 113 ALA A O 1
ATOM 862 N N . PRO A 1 114 ? 19.235 -1.591 -24.683 1.00 77.38 114 PRO A N 1
ATOM 863 C CA . PRO A 1 114 ? 19.783 -1.954 -25.978 1.00 77.38 114 PRO A CA 1
ATOM 864 C C . PRO A 1 114 ? 20.673 -0.813 -26.474 1.00 77.38 114 PRO A C 1
ATOM 866 O O . PRO A 1 114 ? 20.199 0.286 -26.767 1.00 77.38 114 PRO A O 1
ATOM 869 N N . ILE A 1 115 ? 21.974 -1.070 -26.573 1.00 80.81 115 ILE A N 1
ATOM 870 C CA . ILE A 1 115 ? 22.895 -0.158 -27.243 1.00 80.81 115 ILE A CA 1
ATOM 871 C C . ILE A 1 115 ? 22.742 -0.349 -28.749 1.00 80.81 115 ILE A C 1
ATOM 873 O O . ILE A 1 115 ? 23.150 -1.360 -29.314 1.00 80.81 115 ILE A O 1
ATOM 877 N N . SER A 1 116 ? 22.116 0.620 -29.410 1.00 79.75 116 SER A N 1
ATOM 878 C CA . SER A 1 116 ? 22.172 0.691 -30.869 1.00 79.75 116 SER A CA 1
ATOM 879 C C . SER A 1 116 ? 23.449 1.435 -31.256 1.00 79.75 116 SER A C 1
ATOM 881 O O . SER A 1 116 ? 23.654 2.551 -30.768 1.00 79.75 116 SER A O 1
ATOM 883 N N . PRO A 1 117 ? 24.330 0.853 -32.087 1.00 78.00 117 PRO A N 1
ATOM 884 C CA . PRO A 1 117 ? 25.484 1.579 -32.590 1.00 78.00 117 PRO A CA 1
ATOM 885 C C . PRO A 1 117 ? 24.991 2.780 -33.398 1.00 78.00 117 PRO A C 1
ATOM 887 O O . PRO A 1 117 ? 24.072 2.674 -34.210 1.00 78.00 117 PRO A O 1
ATOM 890 N N . TRP A 1 118 ? 25.591 3.942 -33.161 1.00 74.06 118 TRP A N 1
ATOM 891 C CA . TRP A 1 118 ? 25.332 5.111 -33.988 1.00 74.06 118 TRP A CA 1
ATOM 892 C C . TRP A 1 118 ? 26.129 4.952 -35.289 1.00 74.06 118 TRP A C 1
ATOM 894 O O . TRP A 1 118 ? 27.323 5.242 -35.329 1.00 74.06 118 TRP A O 1
ATOM 904 N N . GLY A 1 119 ? 25.485 4.402 -36.322 1.00 75.00 119 GLY A N 1
ATOM 905 C CA . GLY A 1 119 ? 26.082 4.148 -37.637 1.00 75.00 119 GLY A CA 1
ATOM 906 C C . GLY A 1 119 ? 25.956 2.695 -38.102 1.00 75.00 119 GLY A C 1
ATOM 907 O O . GLY A 1 119 ? 25.342 1.858 -37.443 1.00 75.00 119 GLY A O 1
ATOM 908 N N . GLU A 1 120 ? 26.534 2.394 -39.264 1.00 70.31 120 GLU A N 1
ATOM 909 C CA . GLU A 1 120 ? 26.560 1.036 -39.810 1.00 70.31 120 GLU A CA 1
ATOM 910 C C . GLU A 1 120 ? 27.517 0.156 -38.994 1.00 70.31 120 GLU A C 1
ATOM 912 O O . GLU A 1 120 ? 28.696 0.480 -38.818 1.00 70.31 120 GLU A O 1
ATOM 917 N N . LEU A 1 121 ? 27.019 -0.986 -38.511 1.00 67.12 121 LEU A N 1
ATOM 918 C CA . LEU A 1 121 ? 27.881 -2.078 -38.068 1.00 67.12 121 LEU A CA 1
ATOM 919 C C . LEU A 1 121 ? 28.785 -2.429 -39.248 1.00 67.12 121 LEU A C 1
ATOM 921 O O . LEU A 1 121 ? 28.285 -2.812 -40.306 1.00 67.12 121 LEU A O 1
ATOM 925 N N . ARG A 1 122 ? 30.107 -2.273 -39.091 1.00 63.66 122 ARG A N 1
ATOM 926 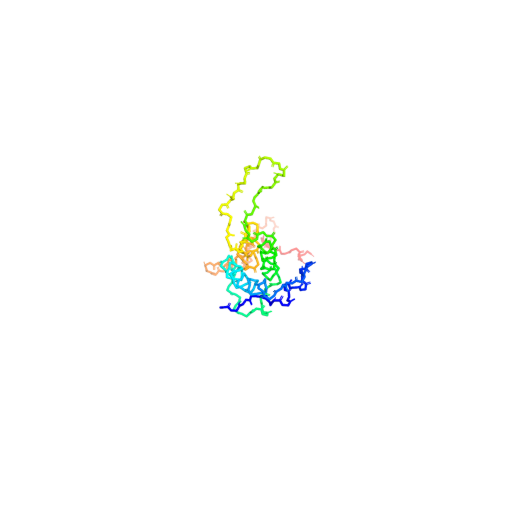C CA . ARG A 1 122 ? 31.056 -2.717 -40.116 1.00 63.66 122 ARG A CA 1
ATOM 927 C C . ARG A 1 122 ? 30.732 -4.175 -40.433 1.00 63.66 122 ARG A C 1
ATOM 929 O O . ARG A 1 122 ? 30.844 -5.025 -39.552 1.00 63.66 122 ARG A O 1
ATOM 936 N N . SER A 1 123 ? 30.310 -4.453 -41.666 1.00 64.00 123 SER A N 1
ATOM 937 C CA . SER A 1 123 ? 30.151 -5.825 -42.141 1.00 64.00 123 SER A CA 1
ATOM 938 C C . SER A 1 123 ? 31.467 -6.554 -41.891 1.00 64.00 123 SER A C 1
ATOM 940 O O . SER A 1 123 ? 32.520 -6.001 -42.231 1.00 64.00 123 SER A O 1
ATOM 942 N N . ARG A 1 124 ? 31.423 -7.758 -41.309 1.00 62.56 124 ARG A N 1
ATOM 943 C CA . ARG A 1 124 ? 32.605 -8.620 -41.189 1.00 62.56 124 ARG A CA 1
ATOM 944 C C . ARG A 1 124 ? 33.201 -8.739 -42.591 1.00 62.56 124 ARG A C 1
ATOM 946 O O . ARG A 1 124 ? 32.542 -9.245 -43.493 1.00 62.56 124 ARG A O 1
ATOM 953 N N . ARG A 1 125 ? 34.370 -8.139 -42.806 1.00 63.09 125 ARG A N 1
ATOM 954 C CA . ARG A 1 125 ? 35.115 -8.314 -44.049 1.00 63.09 125 ARG A CA 1
ATOM 955 C C . ARG A 1 125 ? 35.968 -9.550 -43.851 1.00 63.09 125 ARG A C 1
ATOM 957 O O . ARG A 1 125 ? 36.574 -9.698 -42.790 1.00 63.09 125 ARG A O 1
ATOM 964 N N . ASP A 1 126 ? 35.998 -10.411 -44.856 1.00 71.38 126 ASP A N 1
ATOM 965 C CA . ASP A 1 126 ? 36.965 -11.496 -44.896 1.00 71.38 126 ASP A CA 1
ATOM 966 C C . ASP A 1 126 ? 38.340 -10.858 -45.098 1.00 71.38 126 ASP A C 1
ATOM 968 O O . ASP A 1 126 ? 38.724 -10.454 -46.196 1.00 71.38 126 ASP A O 1
ATOM 972 N N . GLU A 1 127 ? 39.029 -10.639 -43.983 1.00 74.94 127 GLU A N 1
ATOM 973 C CA . GLU A 1 127 ? 40.406 -10.174 -43.961 1.00 74.94 127 GLU A CA 1
ATOM 974 C C . GLU A 1 127 ? 41.314 -11.398 -44.082 1.00 74.94 127 GLU A C 1
ATOM 976 O O . GLU A 1 127 ? 41.084 -12.418 -43.433 1.00 74.94 127 GLU A O 1
ATOM 981 N N . TYR A 1 128 ? 42.335 -11.308 -44.929 1.00 81.12 128 TYR A N 1
ATOM 982 C CA . TYR A 1 128 ? 43.266 -12.401 -45.191 1.00 81.12 128 TYR A CA 1
ATOM 983 C C . TYR A 1 128 ? 44.690 -11.972 -44.839 1.00 81.12 128 TYR A C 1
ATOM 985 O O . TYR A 1 128 ? 45.092 -10.840 -45.118 1.00 81.12 128 TYR A O 1
ATOM 993 N N . VAL A 1 129 ? 45.467 -12.885 -44.256 1.00 81.31 129 VAL A N 1
ATOM 994 C CA . VAL A 1 129 ? 46.871 -12.668 -43.890 1.00 81.31 129 VAL A CA 1
ATOM 995 C C . VAL A 1 129 ? 47.774 -13.468 -44.830 1.00 81.31 129 VAL A C 1
ATOM 997 O O . VAL A 1 129 ? 47.507 -14.648 -45.083 1.00 81.31 129 VAL A O 1
ATOM 1000 N N . PRO A 1 130 ? 48.856 -12.868 -45.359 1.00 81.19 130 PRO A N 1
ATOM 1001 C CA . PRO A 1 130 ? 49.821 -13.603 -46.163 1.00 81.19 130 PRO A CA 1
ATOM 1002 C C . PRO A 1 130 ? 50.538 -14.661 -45.315 1.00 81.19 130 PRO A C 1
ATOM 1004 O O . PRO A 1 130 ? 51.067 -14.359 -44.244 1.00 81.19 130 PRO A O 1
ATOM 1007 N N . VAL A 1 131 ? 50.601 -15.894 -45.820 1.00 79.31 131 VAL A N 1
ATOM 1008 C CA . VAL A 1 131 ? 51.344 -16.992 -45.191 1.00 79.31 131 VAL A CA 1
ATOM 1009 C C . VAL A 1 131 ? 52.672 -17.177 -45.910 1.00 79.31 131 VAL A C 1
ATOM 1011 O O . VAL A 1 131 ? 52.723 -17.372 -47.123 1.00 79.31 131 VAL A O 1
ATOM 1014 N N . VAL A 1 132 ? 53.771 -17.134 -45.160 1.00 78.62 132 VAL A N 1
ATOM 1015 C CA . VAL A 1 132 ? 55.107 -17.366 -45.718 1.00 78.62 132 VAL A CA 1
ATOM 1016 C C . VAL A 1 132 ? 55.212 -18.821 -46.183 1.00 78.62 132 VAL A C 1
ATOM 1018 O O . VAL A 1 132 ? 55.097 -19.738 -45.376 1.00 78.62 132 VAL A O 1
ATOM 1021 N N . GLY A 1 133 ? 55.449 -19.027 -47.481 1.00 78.75 133 GLY A N 1
ATOM 1022 C CA . GLY A 1 133 ? 55.623 -20.356 -48.082 1.00 78.75 133 GLY A CA 1
ATOM 1023 C C . GLY A 1 133 ? 54.373 -20.958 -48.736 1.00 78.75 133 GLY A C 1
ATOM 1024 O O . GLY A 1 133 ? 54.475 -22.044 -49.298 1.00 78.75 133 GLY A O 1
ATOM 1025 N N . SER A 1 134 ? 53.231 -20.259 -48.722 1.00 74.81 134 SER A N 1
ATOM 1026 C CA . SER A 1 134 ? 52.019 -20.628 -49.469 1.00 74.81 134 SER A CA 1
ATOM 1027 C C . SER A 1 134 ? 51.616 -19.504 -50.427 1.00 74.81 134 SER A C 1
ATOM 1029 O O . SER A 1 134 ? 51.820 -18.327 -50.131 1.00 74.81 134 SER A O 1
ATOM 1031 N N . SER A 1 135 ? 51.046 -19.853 -51.582 1.00 74.62 135 SER A N 1
ATOM 1032 C CA . SER A 1 135 ? 50.406 -18.889 -52.491 1.00 74.62 135 SER A CA 1
ATOM 1033 C C . SER A 1 135 ? 48.966 -18.560 -52.092 1.00 74.62 135 SER A C 1
ATOM 1035 O O . SER A 1 135 ? 48.384 -17.624 -52.637 1.00 74.62 135 SER A O 1
ATOM 1037 N N . GLU A 1 136 ? 48.388 -19.325 -51.166 1.00 78.50 136 GLU A N 1
ATOM 1038 C CA . GLU A 1 136 ? 47.023 -19.137 -50.684 1.00 78.50 136 GLU A CA 1
ATOM 1039 C C . GLU A 1 136 ? 47.038 -18.366 -49.356 1.00 78.50 136 GLU A C 1
ATOM 1041 O O . GLU A 1 136 ? 47.735 -18.773 -48.418 1.00 78.50 136 GLU A O 1
ATOM 1046 N N . PRO A 1 137 ? 46.324 -17.228 -49.265 1.00 76.75 137 PRO A N 1
ATOM 1047 C CA . PRO A 1 137 ? 46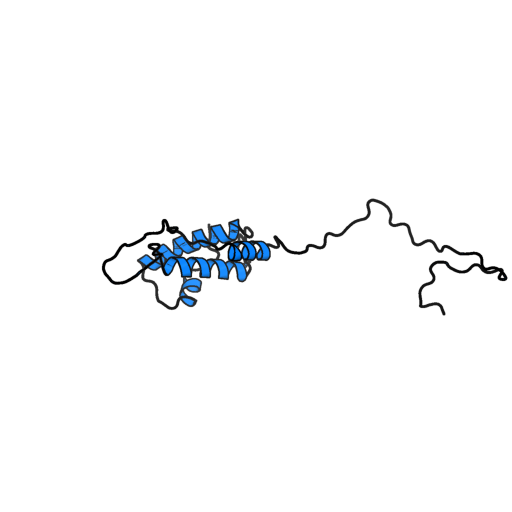.305 -16.418 -48.058 1.00 76.75 137 PRO A CA 1
ATOM 1048 C C . PRO A 1 137 ? 45.358 -17.024 -47.010 1.00 76.75 137 PRO A C 1
ATOM 1050 O O . PRO A 1 137 ? 44.336 -17.617 -47.348 1.00 76.75 137 PRO A O 1
ATOM 1053 N N . PHE A 1 138 ? 45.683 -16.867 -45.725 1.00 76.25 138 PHE A N 1
ATOM 1054 C CA . PHE A 1 138 ? 44.922 -17.480 -44.632 1.00 76.25 138 PHE A CA 1
ATOM 1055 C C . PHE A 1 138 ? 43.851 -16.518 -44.098 1.00 76.25 138 PHE A C 1
ATOM 1057 O O . PHE A 1 138 ? 44.175 -15.355 -43.834 1.00 76.25 138 PHE A O 1
ATOM 1064 N N . PRO A 1 139 ? 42.591 -16.952 -43.921 1.00 80.06 139 PRO A N 1
ATOM 1065 C CA . PRO A 1 139 ? 41.536 -16.100 -43.379 1.00 80.06 139 PRO A CA 1
ATOM 1066 C C . PRO A 1 139 ? 41.839 -15.700 -41.926 1.00 80.06 139 PRO A C 1
ATOM 1068 O O . PRO A 1 139 ? 42.025 -16.540 -41.051 1.00 80.06 139 PRO A O 1
ATOM 1071 N N . PHE A 1 140 ? 41.852 -14.397 -41.644 1.00 69.56 140 PHE A N 1
ATOM 1072 C CA . PHE A 1 140 ? 42.168 -13.822 -40.329 1.00 69.56 140 PHE A CA 1
ATOM 1073 C C . PHE A 1 140 ? 41.068 -14.076 -39.278 1.00 69.56 140 PHE A C 1
ATOM 1075 O O . PHE A 1 140 ? 41.303 -13.942 -38.078 1.00 69.56 140 PHE A O 1
ATOM 1082 N N . HIS A 1 141 ? 39.869 -14.477 -39.718 1.00 65.19 141 HIS A N 1
ATOM 1083 C CA . HIS A 1 141 ? 38.696 -14.704 -38.871 1.00 65.19 141 HIS A CA 1
ATOM 1084 C C . HIS A 1 141 ? 37.858 -15.921 -39.304 1.00 65.19 141 HIS A C 1
ATOM 1086 O O . HIS A 1 141 ? 36.627 -15.823 -39.311 1.00 65.19 141 HIS A O 1
ATOM 1092 N N . ALA A 1 142 ? 38.486 -17.046 -39.668 1.00 62.84 142 ALA A N 1
ATOM 1093 C CA . ALA A 1 142 ? 37.744 -18.283 -39.934 1.00 62.84 142 ALA A CA 1
ATOM 1094 C C . ALA A 1 142 ? 36.940 -18.723 -38.697 1.00 62.84 142 ALA A C 1
ATOM 1096 O O . ALA A 1 142 ? 37.403 -18.591 -37.562 1.00 62.84 142 ALA A O 1
ATOM 1097 N N . ALA A 1 143 ? 35.708 -19.180 -38.917 1.00 58.28 143 ALA A N 1
ATOM 1098 C CA . ALA A 1 143 ? 34.898 -19.792 -37.872 1.00 58.28 143 ALA A CA 1
ATOM 1099 C C . ALA A 1 143 ? 35.429 -21.204 -37.566 1.00 58.28 143 ALA A C 1
ATOM 1101 O O . ALA A 1 143 ? 35.949 -21.867 -38.458 1.00 58.28 143 ALA A O 1
ATOM 1102 N N . GLU A 1 144 ? 35.268 -21.666 -36.322 1.00 56.16 144 GLU A N 1
ATOM 1103 C CA . GLU A 1 144 ? 35.661 -23.002 -35.828 1.00 56.16 144 GLU A CA 1
ATOM 1104 C C . GLU A 1 144 ? 34.921 -24.183 -36.501 1.00 56.16 144 GLU A C 1
ATOM 1106 O O . GLU A 1 144 ? 34.934 -25.282 -35.966 1.00 56.16 144 GLU A O 1
ATOM 1111 N N . ASP A 1 145 ? 34.270 -23.999 -37.649 1.00 54.88 145 ASP A N 1
ATOM 1112 C CA . ASP A 1 145 ? 33.543 -25.068 -38.351 1.00 54.88 145 ASP A CA 1
ATOM 1113 C C . ASP A 1 145 ? 34.207 -25.497 -39.676 1.00 54.88 145 ASP A C 1
ATOM 1115 O O . ASP A 1 145 ? 33.770 -26.476 -40.275 1.00 54.88 145 ASP A O 1
ATOM 1119 N N . ASP A 1 146 ? 35.283 -24.828 -40.112 1.00 53.06 146 ASP A N 1
ATOM 1120 C CA . ASP A 1 146 ? 35.986 -25.117 -41.376 1.00 53.06 146 ASP A CA 1
ATOM 1121 C C . ASP A 1 146 ? 37.381 -25.748 -41.151 1.00 53.06 146 ASP A C 1
ATOM 1123 O O . ASP A 1 146 ? 38.398 -25.218 -41.612 1.00 53.06 146 ASP A O 1
ATOM 1127 N N . TRP A 1 147 ? 37.442 -26.881 -40.436 1.00 49.16 147 TRP A N 1
ATOM 1128 C CA . TRP A 1 147 ? 38.622 -27.774 -40.397 1.00 49.16 147 TRP A CA 1
ATOM 1129 C C . TRP A 1 147 ? 38.403 -29.062 -41.188 1.00 49.16 147 TRP A C 1
ATOM 1131 O O . TRP A 1 147 ? 37.371 -29.734 -40.956 1.00 49.16 147 TRP A O 1
#

Secondary structure (DSSP, 8-state):
---SS-HHHHHTT-SS---HHHHHHHHHHHHHHHHHHHHHS----SGGGS-HHHHHHHHHHHHHHTT-TT-B----SSS----B----SS----HHHHHHHHHHTT-SS--------SS--------EEPPTT-SSPEETT--TT--